Protein AF-D9SQ30-F1 (afdb_monomer)

Mean predicted aligned error: 4.07 Å

Solvent-accessible surface area (backbone atoms only — not comparable to full-atom values): 5712 Å² total; per-residue (Å²): 119,52,75,50,74,48,78,49,44,66,88,77,55,52,76,72,45,73,50,74,45,80,44,60,84,68,29,43,42,28,52,73,84,46,71,51,65,68,60,50,56,36,33,41,37,40,29,30,44,75,55,93,97,35,73,30,38,37,38,38,35,19,41,76,93,43,79,74,48,71,47,80,35,81,62,39,34,26,41,37,37,39,44,48,101,85,43,40,37,39,42,35,36,75,56,54,86,73,75,79,112

pLDDT: mean 90.77, std 6.97, range [65.69, 97.75]

Foldseek 3Di:
DDKDKDKAAQVPADAFDKDKDADDAQAWEEAANRTDPGPQWGMWIWGWHDDPNAIWIWIFTDRVPDGPDIDTGSAMKMWMWDDDPRYIYTYIYGDDPVNVD

Nearest PDB structures (foldseek):
  2ovi-assembly1_D  TM=7.680E-01  e=1.222E+00  Escherichia coli O157:H7
  2ph0-assembly1_A  TM=5.664E-01  e=2.771E+00  Pectobacterium carotovorum
  8v1q-assembly1_B  TM=4.598E-01  e=2.926E+00  Human alphaherpesvirus 1 strain KOS
  1dml-assembly4_G  TM=5.404E-01  e=5.051E+00  Human alphaherpesvirus 1

Radius of gyration: 13.47 Å; Cα contacts (8 Å, |Δi|>4): 222; chains: 1; bounding box: 33×21×43 Å

Secondary structure (DSSP, 8-state):
-EEEEEEE-TTTSPBT-EEEEE--TTEEEEETTEEEPTTT--EEEEEEEEETTEEEEEEEEEETTEEEEEEEESS-EEEEEEE-SS-EEEEEEE--GGGG-

Sequence (101 aa):
MECKSVLFKVVEMKVDEVHSFEIGQSVQVSVNGNRFSQKIVSRIEVVKREFDDKANIFIDIFMGNLNLCTVIAREDYILDIYEGSSYKDYVLRKAEDFDYN

Organism: Clostridium cellulovorans (strain ATCC 35296 / DSM 3052 / OCM 3 / 743B) (NCBI:txid573061)

Structure (mmCIF, N/CA/C/O backbone):
data_AF-D9SQ30-F1
#
_entry.id   AF-D9SQ30-F1
#
loop_
_atom_site.group_PDB
_atom_site.id
_atom_site.type_symbol
_atom_site.label_atom_id
_atom_site.label_alt_id
_atom_site.label_comp_id
_atom_site.label_asym_id
_atom_site.label_entity_id
_atom_site.label_seq_id
_atom_site.pdbx_PDB_ins_code
_atom_site.Cartn_x
_atom_site.Cartn_y
_atom_site.Cartn_z
_atom_site.occupancy
_atom_site.B_iso_or_equiv
_atom_site.auth_seq_id
_atom_site.auth_comp_id
_atom_site.auth_asym_id
_atom_site.auth_atom_id
_atom_site.pdbx_PDB_model_num
ATOM 1 N N . MET A 1 1 ? 1.661 -0.396 22.592 1.00 67.56 1 MET A N 1
ATOM 2 C CA . MET A 1 1 ? 1.211 -0.242 21.198 1.00 67.56 1 MET A CA 1
ATOM 3 C C . MET A 1 1 ? 2.336 -0.785 20.358 1.00 67.56 1 MET A C 1
ATOM 5 O O . MET A 1 1 ? 3.442 -0.275 20.480 1.00 67.56 1 MET A O 1
ATOM 9 N N . GLU A 1 2 ? 2.088 -1.871 19.642 1.00 83.62 2 GLU A N 1
ATOM 10 C CA . GLU A 1 2 ? 3.091 -2.452 18.752 1.00 83.62 2 GLU A CA 1
ATOM 11 C C . GLU A 1 2 ? 2.920 -1.830 17.366 1.00 83.62 2 GLU A C 1
ATOM 13 O O . GLU A 1 2 ? 1.793 -1.605 16.926 1.00 83.62 2 GLU A O 1
ATOM 18 N N . CYS A 1 3 ? 4.033 -1.514 16.706 1.00 89.44 3 CYS A N 1
ATOM 19 C CA . CYS A 1 3 ? 4.049 -1.071 15.317 1.00 89.44 3 CYS A CA 1
ATOM 20 C C . CYS A 1 3 ? 4.721 -2.159 14.490 1.00 89.44 3 CYS A C 1
ATOM 22 O O . CYS A 1 3 ? 5.832 -2.583 14.812 1.00 89.44 3 CYS A O 1
ATOM 24 N N . LYS A 1 4 ? 4.038 -2.618 13.445 1.00 92.81 4 LYS A N 1
ATOM 25 C CA . LYS A 1 4 ? 4.615 -3.481 12.416 1.00 92.81 4 LYS A CA 1
ATOM 26 C C . LYS A 1 4 ? 4.664 -2.688 11.128 1.00 92.81 4 LYS A C 1
ATOM 28 O O . LYS A 1 4 ? 3.636 -2.175 10.703 1.00 92.81 4 LYS A O 1
ATOM 33 N N . SER A 1 5 ? 5.829 -2.637 10.509 1.00 94.75 5 SER A N 1
ATOM 34 C CA . SER A 1 5 ? 6.044 -1.853 9.302 1.00 94.75 5 SER A CA 1
ATOM 35 C C . SER A 1 5 ? 6.411 -2.760 8.139 1.00 94.75 5 SER A C 1
ATOM 37 O O . SER A 1 5 ? 7.161 -3.724 8.307 1.00 94.75 5 SER A O 1
ATOM 39 N N . VAL A 1 6 ? 5.869 -2.463 6.962 1.00 96.06 6 VAL A N 1
ATOM 40 C CA . VAL A 1 6 ? 6.200 -3.153 5.712 1.00 96.06 6 VAL A CA 1
ATOM 41 C C . VAL A 1 6 ? 6.690 -2.124 4.707 1.00 96.06 6 VAL A C 1
ATOM 43 O O . VAL A 1 6 ? 5.940 -1.222 4.338 1.00 96.06 6 VAL A O 1
ATOM 46 N N . LEU A 1 7 ? 7.945 -2.263 4.282 1.00 97.06 7 LEU A N 1
ATOM 47 C CA . LEU A 1 7 ? 8.583 -1.385 3.307 1.00 97.06 7 LEU A CA 1
ATOM 48 C C . LEU A 1 7 ? 8.452 -1.974 1.896 1.00 97.06 7 LEU A C 1
ATOM 50 O O . LEU A 1 7 ? 8.875 -3.098 1.630 1.00 97.06 7 LEU A O 1
ATOM 54 N N . PHE A 1 8 ? 7.885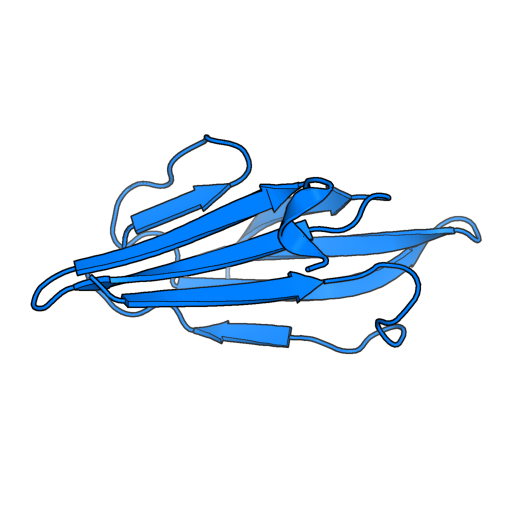 -1.190 0.988 1.00 96.56 8 PHE A N 1
ATOM 55 C CA . PHE A 1 8 ? 7.700 -1.502 -0.423 1.00 96.56 8 PHE A CA 1
ATOM 56 C C . PHE A 1 8 ? 8.714 -0.715 -1.241 1.00 96.56 8 PHE A C 1
ATOM 58 O O . PHE A 1 8 ? 8.509 0.464 -1.538 1.00 96.56 8 PHE A O 1
ATOM 65 N N . LYS A 1 9 ? 9.817 -1.375 -1.599 1.00 95.25 9 LYS A N 1
ATOM 66 C CA . LYS A 1 9 ? 10.866 -0.762 -2.411 1.00 95.25 9 LYS A CA 1
ATOM 67 C C . LYS A 1 9 ? 10.638 -1.023 -3.889 1.00 95.25 9 LYS A C 1
ATOM 69 O O . LYS A 1 9 ? 10.578 -2.178 -4.316 1.00 95.25 9 LYS A O 1
ATOM 74 N N . VAL A 1 10 ? 10.604 0.037 -4.691 1.00 92.25 10 VAL A N 1
ATOM 75 C CA . VAL A 1 10 ? 10.370 -0.024 -6.142 1.00 92.25 10 VAL A CA 1
ATOM 76 C C . VAL A 1 10 ? 11.380 -0.951 -6.818 1.00 92.25 10 VAL A C 1
ATOM 78 O O . VAL A 1 10 ? 11.030 -1.716 -7.721 1.00 92.25 10 VAL A O 1
ATOM 81 N N . VAL A 1 11 ? 12.638 -0.907 -6.375 1.00 91.88 11 VAL A N 1
ATOM 82 C CA . VAL A 1 11 ? 13.733 -1.693 -6.960 1.00 91.88 11 VAL A CA 1
ATOM 83 C C . VAL A 1 11 ? 13.709 -3.170 -6.556 1.00 91.88 11 VAL A C 1
ATOM 85 O O . VAL A 1 11 ? 14.153 -4.001 -7.342 1.00 91.88 11 VAL A O 1
ATOM 88 N N . GLU A 1 12 ? 13.166 -3.512 -5.383 1.00 93.50 12 GLU A N 1
ATOM 89 C CA . GLU A 1 12 ? 13.181 -4.888 -4.853 1.00 93.50 12 GLU A CA 1
ATOM 90 C C . GLU A 1 12 ? 11.901 -5.668 -5.171 1.00 93.50 12 GLU A C 1
ATOM 92 O O . GLU A 1 12 ? 11.955 -6.883 -5.363 1.00 93.50 12 GLU A O 1
ATOM 97 N N . MET A 1 13 ? 10.753 -4.990 -5.263 1.00 94.94 13 MET A N 1
ATOM 98 C CA . MET A 1 13 ? 9.488 -5.637 -5.610 1.00 94.94 13 MET A CA 1
ATOM 99 C C . MET A 1 13 ? 9.548 -6.273 -7.003 1.00 94.94 13 MET A C 1
ATOM 101 O O . MET A 1 13 ? 10.072 -5.681 -7.960 1.00 94.94 13 MET A O 1
ATOM 105 N N . LYS A 1 14 ? 8.950 -7.460 -7.149 1.00 94.06 14 LYS A N 1
ATOM 106 C CA . LYS A 1 14 ? 8.750 -8.085 -8.460 1.00 94.06 14 LYS A CA 1
ATOM 107 C C . LYS A 1 14 ? 7.558 -7.449 -9.166 1.00 94.06 14 LYS A C 1
ATOM 109 O O . LYS A 1 14 ? 6.580 -7.060 -8.534 1.00 94.06 14 LYS A O 1
ATOM 114 N N . VAL A 1 15 ? 7.660 -7.324 -10.487 1.00 93.12 15 VAL A N 1
ATOM 115 C CA . VAL A 1 15 ? 6.553 -6.833 -11.317 1.00 93.12 15 VAL A CA 1
ATOM 116 C C . VAL A 1 15 ? 5.365 -7.788 -11.175 1.00 93.12 15 VAL A C 1
ATOM 118 O O . VAL A 1 15 ? 5.552 -9.004 -11.141 1.00 93.12 15 VAL A O 1
ATOM 121 N N . ASP A 1 16 ? 4.172 -7.215 -11.037 1.00 91.69 16 ASP A N 1
ATOM 122 C CA . ASP A 1 16 ? 2.883 -7.886 -10.849 1.00 91.69 16 ASP A CA 1
ATOM 123 C C . ASP A 1 16 ? 2.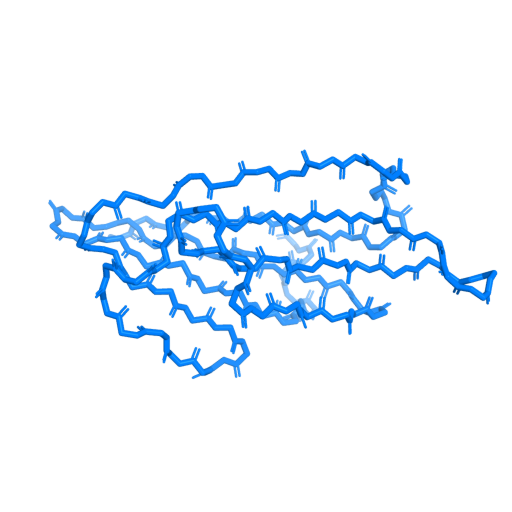748 -8.739 -9.571 1.00 91.69 16 ASP A C 1
ATOM 125 O O . ASP A 1 16 ? 1.741 -9.425 -9.383 1.00 91.69 16 ASP A O 1
ATOM 129 N N . GLU A 1 17 ? 3.707 -8.664 -8.641 1.00 92.06 17 GLU A N 1
ATOM 130 C CA . GLU A 1 17 ? 3.545 -9.225 -7.298 1.00 92.06 17 GLU A CA 1
ATOM 131 C C . GLU A 1 17 ? 2.564 -8.366 -6.490 1.00 92.06 17 GLU A C 1
ATOM 133 O O . GLU A 1 17 ? 2.788 -7.172 -6.276 1.00 92.06 17 GLU A O 1
ATOM 138 N N . VAL A 1 18 ? 1.460 -8.980 -6.057 1.00 95.19 18 VAL A N 1
ATOM 139 C CA . VAL A 1 18 ? 0.404 -8.314 -5.287 1.00 95.19 18 VAL A CA 1
ATOM 140 C C . VAL A 1 18 ? 0.583 -8.615 -3.803 1.00 95.19 18 VAL A C 1
ATOM 142 O O . VAL A 1 18 ? 0.414 -9.753 -3.362 1.00 95.19 18 VAL A O 1
ATOM 145 N N . HIS A 1 19 ? 0.845 -7.577 -3.013 1.00 96.62 19 HIS A N 1
ATOM 146 C CA . HIS A 1 19 ? 0.779 -7.635 -1.557 1.00 96.62 19 HIS A CA 1
ATOM 147 C C . HIS A 1 19 ? -0.599 -7.148 -1.108 1.00 96.62 19 HIS A C 1
ATOM 149 O O . HIS A 1 19 ? -0.905 -5.961 -1.210 1.00 96.62 19 HIS A O 1
ATOM 155 N N . SER A 1 20 ? -1.435 -8.068 -0.626 1.00 96.50 20 SER A N 1
ATOM 156 C CA . SER A 1 20 ? -2.792 -7.761 -0.168 1.00 96.50 20 SER A CA 1
ATOM 157 C C . SER A 1 20 ? -2.878 -7.728 1.356 1.00 96.50 20 SER A C 1
ATOM 159 O O . SER A 1 20 ? -2.418 -8.644 2.042 1.00 96.50 20 SER A O 1
ATOM 161 N N . PHE A 1 21 ? -3.507 -6.678 1.877 1.00 94.75 21 PHE A N 1
ATOM 162 C CA . PHE A 1 21 ? -3.772 -6.470 3.293 1.00 94.75 21 PHE A CA 1
ATOM 163 C C . PHE A 1 21 ? -5.276 -6.335 3.503 1.00 94.75 21 PHE A C 1
ATOM 165 O O . PHE A 1 21 ? -5.869 -5.296 3.208 1.00 94.75 21 PHE A O 1
ATOM 172 N N . GLU A 1 22 ? -5.889 -7.384 4.046 1.00 93.62 22 GLU A N 1
ATOM 173 C CA . GLU A 1 22 ? -7.289 -7.350 4.463 1.00 93.62 22 GLU A CA 1
ATOM 174 C C . GLU A 1 22 ? -7.439 -6.477 5.716 1.00 93.62 22 GLU A C 1
ATOM 176 O O . GLU A 1 22 ? -6.718 -6.631 6.712 1.00 93.62 22 GLU A O 1
ATOM 181 N N . ILE A 1 23 ? -8.381 -5.539 5.659 1.00 90.25 23 ILE A N 1
ATOM 182 C CA . ILE A 1 23 ? -8.632 -4.551 6.703 1.00 90.25 2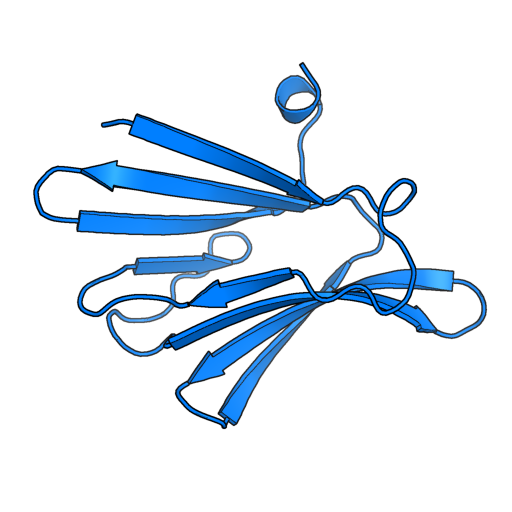3 ILE A CA 1
ATOM 183 C C . ILE A 1 23 ? -9.861 -4.984 7.499 1.00 90.25 23 ILE A C 1
ATOM 185 O O . ILE A 1 23 ? -10.978 -5.069 6.989 1.00 90.25 23 ILE A O 1
ATOM 189 N N . GLY A 1 24 ? -9.638 -5.281 8.780 1.00 81.94 24 GLY A N 1
ATOM 190 C CA . GLY A 1 24 ? -10.693 -5.686 9.705 1.00 81.94 24 GLY A CA 1
ATOM 191 C C . GLY A 1 24 ? -11.707 -4.574 9.996 1.00 81.94 24 GLY A C 1
ATOM 192 O O . GLY A 1 24 ? -11.514 -3.400 9.677 1.00 81.94 24 GLY A O 1
ATOM 193 N N . GLN A 1 25 ? -12.803 -4.933 10.663 1.00 70.12 25 GLN A N 1
ATOM 194 C CA . GLN A 1 25 ? -13.786 -3.948 11.116 1.00 70.12 25 GLN A CA 1
ATOM 195 C C . GLN A 1 25 ? -13.219 -3.061 12.240 1.00 70.12 25 GLN A C 1
ATOM 197 O O . GLN A 1 25 ? -12.452 -3.525 13.077 1.00 70.12 25 GLN A O 1
ATOM 202 N N . SER A 1 26 ? -13.651 -1.794 12.289 1.00 65.69 26 SER A N 1
ATOM 203 C CA . SER A 1 26 ? -13.247 -0.792 13.302 1.00 65.69 26 SER A CA 1
ATOM 204 C C . SER A 1 26 ? -11.773 -0.378 13.242 1.00 65.69 26 SER A C 1
ATOM 206 O O . SER A 1 26 ? -11.136 -0.115 14.259 1.00 65.69 26 SER A O 1
ATOM 208 N N . VAL A 1 27 ? -11.253 -0.292 12.024 1.00 79.25 27 VAL A N 1
ATOM 209 C CA . VAL A 1 27 ? -9.881 0.104 11.724 1.00 79.25 27 VAL A CA 1
ATOM 210 C C . VAL A 1 27 ? -9.880 1.480 11.062 1.00 79.25 27 VAL A C 1
ATOM 212 O O . VAL A 1 27 ? -10.811 1.827 10.322 1.00 79.25 27 VAL A O 1
ATOM 215 N N . GLN A 1 28 ? -8.858 2.278 11.359 1.00 89.31 28 GLN A N 1
ATOM 216 C CA . GLN A 1 28 ? -8.585 3.523 10.649 1.00 89.31 28 GLN A CA 1
ATOM 217 C C . GLN A 1 28 ? -7.546 3.260 9.553 1.00 89.31 28 GLN A C 1
ATOM 219 O O . GLN A 1 28 ? -6.635 2.454 9.723 1.00 89.31 28 GLN A O 1
ATOM 224 N N . VAL A 1 29 ? -7.730 3.907 8.403 1.00 92.81 29 VAL A N 1
ATOM 225 C CA . VAL A 1 29 ? -6.764 3.878 7.303 1.00 92.81 29 VAL A CA 1
ATOM 226 C C . VAL A 1 29 ? -6.430 5.311 6.935 1.00 92.81 29 VAL A C 1
ATOM 228 O O . VAL A 1 29 ? -7.325 6.149 6.773 1.00 92.81 29 VAL A O 1
ATOM 231 N N . SER A 1 30 ? -5.142 5.597 6.792 1.00 94.44 30 SER A N 1
ATOM 232 C CA . SER A 1 30 ? -4.660 6.867 6.275 1.00 94.44 30 SER A CA 1
ATOM 233 C C . SER A 1 30 ? -3.656 6.660 5.154 1.00 94.44 30 SER A C 1
ATOM 235 O O . SER A 1 30 ? -2.832 5.752 5.196 1.00 94.44 30 SER A O 1
ATOM 237 N N . VAL A 1 31 ? -3.750 7.511 4.139 1.00 94.00 31 VAL A N 1
ATOM 238 C CA . VAL A 1 31 ? -2.887 7.488 2.961 1.00 94.00 31 VAL A CA 1
ATOM 239 C C . VAL A 1 31 ? -2.348 8.893 2.751 1.00 94.00 31 VAL A C 1
ATOM 241 O O . VAL A 1 31 ? -3.116 9.831 2.519 1.00 94.00 31 VAL A O 1
ATOM 244 N N . ASN A 1 32 ? -1.031 9.061 2.868 1.00 93.81 32 ASN A N 1
ATOM 245 C CA . ASN A 1 32 ? -0.351 10.357 2.780 1.00 93.81 32 ASN A CA 1
ATOM 246 C C . ASN A 1 32 ? -0.997 11.429 3.676 1.00 93.81 32 ASN A C 1
ATOM 248 O O . ASN A 1 32 ? -1.256 12.550 3.243 1.00 93.81 32 ASN A O 1
ATOM 252 N N . GLY A 1 33 ? -1.343 11.054 4.911 1.00 91.50 33 GLY A N 1
ATOM 253 C CA . GLY A 1 33 ? -1.997 11.935 5.885 1.00 91.50 33 GLY A CA 1
ATOM 254 C C . GLY A 1 33 ? -3.506 12.137 5.686 1.00 91.50 33 GLY A C 1
ATOM 255 O O . GLY A 1 33 ? -4.169 12.629 6.599 1.00 91.50 33 GLY A O 1
ATOM 256 N N . ASN A 1 34 ? -4.085 11.712 4.558 1.00 90.69 34 ASN A N 1
ATOM 257 C CA . ASN A 1 34 ? -5.531 11.762 4.334 1.00 90.69 34 ASN A CA 1
ATOM 258 C C . ASN A 1 34 ? -6.200 10.555 4.983 1.00 90.69 34 ASN A C 1
ATOM 260 O O . ASN A 1 34 ? -5.815 9.415 4.728 1.00 90.69 34 ASN A O 1
ATOM 264 N N . ARG A 1 35 ? -7.206 10.798 5.823 1.00 92.06 35 ARG A N 1
ATOM 265 C CA . ARG A 1 35 ? -7.901 9.743 6.568 1.00 92.06 35 ARG A CA 1
ATOM 266 C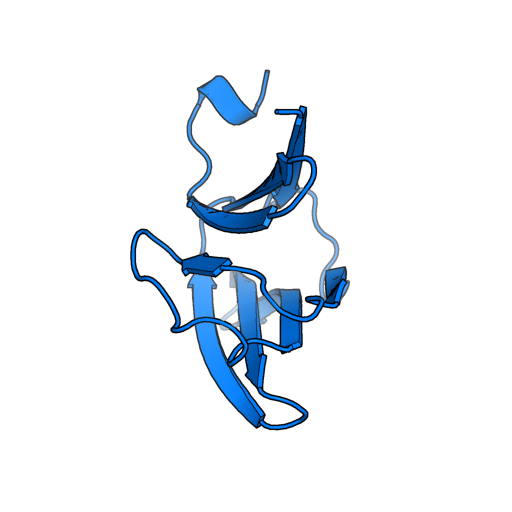 C . ARG A 1 35 ? -9.170 9.311 5.854 1.00 92.06 35 ARG A C 1
ATOM 268 O O . ARG A 1 35 ? -10.011 10.143 5.520 1.00 92.06 35 ARG A O 1
ATOM 275 N N . PHE A 1 36 ? -9.336 8.004 5.715 1.00 89.38 36 PHE A N 1
ATOM 276 C CA . PHE A 1 36 ? -10.608 7.404 5.338 1.00 89.38 36 PHE A CA 1
ATOM 277 C C . PHE A 1 36 ? -11.476 7.260 6.585 1.00 89.38 36 PHE A C 1
ATOM 279 O O . PHE A 1 36 ? -10.973 6.961 7.673 1.00 89.38 36 PHE A O 1
ATOM 286 N N . SER A 1 37 ? -12.788 7.478 6.455 1.00 83.12 37 SER A N 1
ATOM 287 C CA . SER A 1 37 ? -13.689 7.230 7.581 1.00 83.12 37 SER A CA 1
ATOM 288 C C . SER A 1 37 ? -13.639 5.754 7.976 1.00 83.12 37 SER A C 1
ATOM 290 O O . SER A 1 37 ? -13.443 4.868 7.140 1.00 83.12 37 SER A O 1
ATO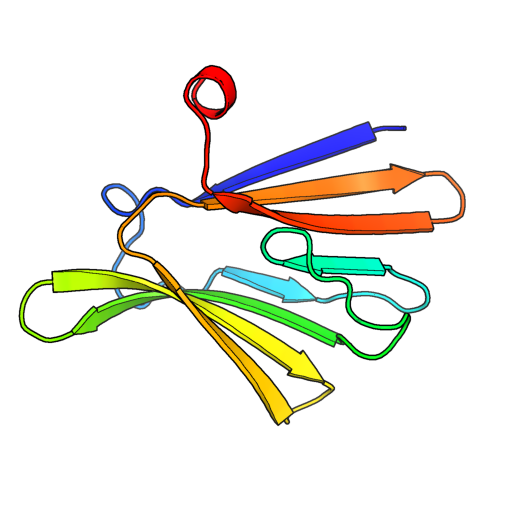M 292 N N . GLN A 1 38 ? -13.807 5.491 9.270 1.00 79.12 38 GLN A N 1
ATOM 293 C CA . GLN A 1 38 ? -13.729 4.137 9.809 1.00 79.12 38 GLN A CA 1
ATOM 294 C C . GLN A 1 38 ? -14.700 3.198 9.089 1.00 79.12 38 GLN A C 1
ATOM 296 O O . GLN A 1 38 ? -15.827 3.582 8.776 1.00 79.12 38 GLN A O 1
ATOM 301 N N . LYS A 1 39 ? -14.272 1.944 8.898 1.00 82.94 39 LYS A N 1
ATOM 302 C CA . LYS A 1 39 ? -15.068 0.858 8.291 1.00 82.94 39 LYS A CA 1
ATOM 303 C C . LYS A 1 39 ? -15.391 1.025 6.798 1.00 82.94 39 LYS A C 1
ATOM 305 O O . LYS A 1 39 ? -16.153 0.221 6.273 1.00 82.94 39 LYS A O 1
ATOM 310 N N . ILE A 1 40 ? -14.829 2.029 6.121 1.00 88.44 40 ILE A N 1
ATOM 311 C CA . ILE A 1 40 ? -14.968 2.179 4.664 1.00 88.44 40 ILE A CA 1
ATOM 312 C C . ILE A 1 40 ? -13.998 1.254 3.927 1.00 88.44 40 ILE A C 1
ATOM 314 O O . ILE A 1 40 ? -14.388 0.561 2.992 1.00 88.44 40 ILE A O 1
ATOM 318 N N . VAL A 1 41 ? -12.732 1.251 4.341 1.00 93.12 41 VAL A N 1
ATOM 319 C CA . VAL A 1 41 ? -11.691 0.483 3.657 1.00 93.12 41 VAL A CA 1
ATOM 320 C C . VAL A 1 41 ? -11.759 -0.972 4.101 1.00 93.12 41 VAL A C 1
ATOM 322 O O . VAL A 1 41 ? -11.700 -1.257 5.295 1.00 93.12 41 VAL A O 1
ATOM 325 N N . SER A 1 42 ? -11.869 -1.882 3.139 1.00 94.12 42 SER A N 1
ATOM 326 C CA . SER A 1 42 ? -11.851 -3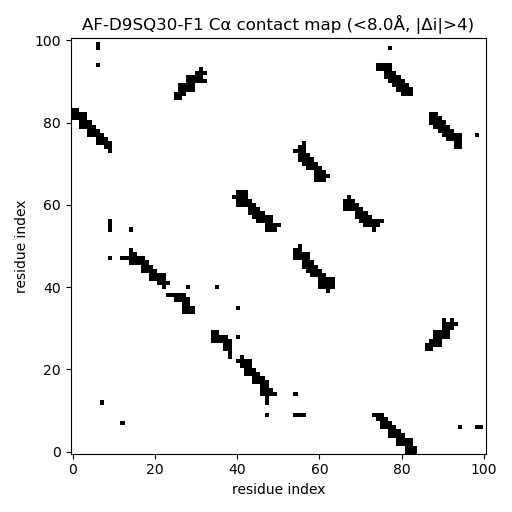.328 3.365 1.00 94.12 42 SER A CA 1
ATOM 327 C C . SER A 1 42 ? -10.514 -3.965 3.013 1.00 94.12 42 SER A C 1
ATOM 329 O O . SER A 1 42 ? -10.184 -5.002 3.572 1.00 94.12 42 SER A O 1
ATOM 331 N N . ARG A 1 43 ? -9.748 -3.375 2.088 1.00 95.56 43 ARG A N 1
ATOM 332 C CA . ARG A 1 43 ? -8.495 -3.956 1.599 1.00 95.56 43 ARG A CA 1
ATOM 333 C C . ARG A 1 43 ? -7.555 -2.892 1.049 1.00 95.56 43 ARG A C 1
ATOM 335 O O . ARG A 1 43 ? -8.011 -1.914 0.456 1.00 95.56 43 ARG A O 1
ATOM 342 N N . ILE A 1 44 ? -6.259 -3.116 1.229 1.00 96.50 44 ILE A N 1
ATOM 343 C CA . ILE A 1 44 ? -5.178 -2.383 0.566 1.00 96.50 44 ILE A CA 1
ATOM 344 C C . ILE A 1 44 ? -4.401 -3.393 -0.273 1.00 96.50 44 ILE A C 1
ATOM 346 O O . ILE A 1 44 ? -3.960 -4.409 0.259 1.00 96.50 44 ILE A O 1
ATOM 350 N N . GLU A 1 45 ? -4.225 -3.125 -1.562 1.00 97.75 45 GLU A N 1
ATOM 351 C CA . GLU A 1 45 ? -3.345 -3.914 -2.427 1.00 97.75 45 GLU A CA 1
ATOM 352 C C . GLU A 1 45 ? -2.186 -3.043 -2.897 1.00 97.75 45 GLU A C 1
ATOM 354 O O . GLU A 1 45 ? -2.390 -1.929 -3.372 1.00 97.75 45 GLU A O 1
ATOM 359 N N . VAL A 1 46 ? -0.967 -3.554 -2.760 1.00 97.50 46 VAL A N 1
ATOM 360 C CA . VAL A 1 46 ? 0.255 -2.904 -3.234 1.00 97.50 46 VAL A CA 1
ATOM 361 C C . VAL A 1 46 ? 0.858 -3.776 -4.323 1.00 97.50 46 VAL A C 1
ATOM 363 O O . VAL A 1 46 ? 1.147 -4.948 -4.087 1.00 97.50 46 VAL A O 1
ATOM 366 N N . VAL A 1 47 ? 1.039 -3.218 -5.517 1.00 96.75 47 VAL A N 1
ATOM 367 C CA . VAL A 1 47 ? 1.554 -3.942 -6.683 1.00 96.75 47 VAL A CA 1
ATOM 368 C C . VAL A 1 47 ? 2.519 -3.076 -7.474 1.00 96.75 47 VAL A C 1
ATOM 370 O O . VAL A 1 47 ? 2.256 -1.904 -7.733 1.00 96.75 47 VAL A O 1
ATOM 373 N N . LYS A 1 48 ? 3.643 -3.651 -7.896 1.00 95.50 48 LYS A N 1
ATOM 374 C CA . LYS A 1 48 ? 4.537 -2.994 -8.852 1.00 95.50 48 LYS A CA 1
ATOM 375 C C . LYS A 1 48 ? 4.042 -3.268 -10.265 1.00 95.50 48 LYS A C 1
ATOM 377 O O . LYS A 1 48 ? 3.909 -4.426 -10.644 1.00 95.50 48 LYS A O 1
ATOM 382 N N . ARG A 1 49 ? 3.826 -2.221 -11.058 1.00 94.00 49 ARG A N 1
ATOM 383 C CA . ARG A 1 49 ? 3.510 -2.344 -12.490 1.00 94.00 49 ARG A CA 1
ATOM 384 C C . ARG A 1 49 ? 4.449 -1.484 -13.317 1.00 94.00 49 ARG A C 1
ATOM 386 O O . ARG A 1 49 ? 4.891 -0.421 -12.874 1.00 94.00 49 ARG A O 1
ATOM 393 N N . GLU A 1 50 ? 4.726 -1.935 -14.531 1.00 90.38 50 GLU A N 1
ATOM 394 C CA . GLU A 1 50 ? 5.449 -1.147 -15.524 1.00 90.38 50 GLU A CA 1
ATOM 395 C C . GLU A 1 50 ? 4.453 -0.356 -16.376 1.00 90.38 50 GLU A C 1
ATOM 397 O O . GLU A 1 50 ? 3.481 -0.898 -16.898 1.00 90.38 50 GLU A O 1
ATOM 402 N N . PHE A 1 51 ? 4.675 0.951 -16.477 1.00 81.00 51 PHE A N 1
ATOM 403 C CA . PHE A 1 51 ? 3.887 1.860 -17.302 1.00 81.00 51 PHE A CA 1
ATOM 404 C C . PHE A 1 51 ? 4.844 2.852 -17.964 1.00 81.00 51 PHE A C 1
ATOM 406 O O . PHE A 1 51 ? 5.637 3.487 -17.266 1.00 81.00 51 PHE A O 1
ATOM 413 N N . ASP A 1 52 ? 4.791 2.969 -19.293 1.00 82.56 52 ASP A N 1
ATOM 414 C CA . ASP A 1 52 ? 5.711 3.785 -20.104 1.00 82.56 52 ASP A CA 1
ATOM 415 C C . ASP A 1 52 ? 7.202 3.512 -19.807 1.00 82.56 52 ASP A C 1
ATOM 417 O O . ASP A 1 52 ? 7.963 4.432 -19.490 1.00 82.56 52 ASP A O 1
ATOM 421 N N . ASP A 1 53 ? 7.608 2.236 -19.840 1.00 80.19 53 ASP A N 1
ATOM 422 C CA . ASP A 1 53 ? 8.975 1.761 -19.545 1.00 80.19 53 ASP A CA 1
ATOM 423 C C . ASP A 1 53 ? 9.505 2.169 -18.155 1.00 80.19 53 ASP A C 1
ATOM 425 O O . ASP A 1 53 ? 10.712 2.194 -17.898 1.00 80.19 53 ASP A O 1
ATOM 429 N N . LYS A 1 54 ? 8.600 2.510 -17.229 1.00 84.88 54 LYS A N 1
ATOM 430 C CA . LYS A 1 54 ? 8.923 2.882 -15.849 1.00 84.88 54 LYS A CA 1
ATOM 431 C C . LYS A 1 54 ? 8.175 1.990 -14.875 1.00 84.88 54 LYS A C 1
ATOM 433 O O . LYS A 1 54 ? 6.953 1.865 -14.938 1.00 84.88 54 LYS A O 1
ATOM 438 N N . ALA A 1 55 ? 8.905 1.425 -13.922 1.00 88.38 55 ALA A N 1
ATOM 439 C CA . ALA A 1 55 ? 8.309 0.747 -12.784 1.00 88.38 55 ALA A CA 1
ATOM 440 C C . ALA A 1 55 ? 7.689 1.763 -11.815 1.00 88.38 55 ALA A C 1
ATOM 442 O O . ALA A 1 55 ? 8.342 2.729 -11.421 1.00 88.38 55 ALA A O 1
ATOM 443 N N . ASN A 1 56 ? 6.442 1.526 -11.413 1.00 93.75 56 ASN A N 1
ATOM 444 C CA . ASN A 1 56 ? 5.746 2.306 -10.394 1.00 93.75 56 ASN A CA 1
ATOM 445 C C . ASN A 1 56 ? 5.090 1.350 -9.389 1.00 93.75 56 ASN A C 1
ATOM 447 O O . ASN A 1 56 ? 4.673 0.247 -9.752 1.00 93.75 56 ASN A O 1
ATOM 451 N N . ILE A 1 57 ? 4.962 1.789 -8.141 1.00 95.25 57 ILE A N 1
ATOM 452 C CA . ILE A 1 57 ? 4.122 1.133 -7.140 1.00 95.25 57 ILE A CA 1
ATOM 453 C C . ILE A 1 57 ? 2.707 1.697 -7.277 1.00 95.25 57 ILE A C 1
ATOM 455 O O . ILE A 1 57 ? 2.496 2.909 -7.237 1.00 95.25 57 ILE A O 1
ATOM 459 N N . PHE A 1 58 ? 1.743 0.802 -7.443 1.00 96.62 58 PHE A N 1
ATOM 460 C CA . PHE A 1 58 ? 0.317 1.078 -7.419 1.00 96.62 58 PHE A CA 1
ATOM 461 C C . PHE A 1 58 ? -0.224 0.607 -6.078 1.00 96.62 58 PHE A C 1
ATOM 463 O O . PHE A 1 58 ? -0.012 -0.543 -5.693 1.00 96.62 58 PHE A O 1
ATOM 470 N N . ILE A 1 59 ? -0.906 1.502 -5.373 1.00 97.19 59 ILE A N 1
ATOM 471 C CA . ILE A 1 59 ? -1.508 1.208 -4.079 1.00 97.19 59 ILE A CA 1
ATOM 472 C C . ILE A 1 59 ? -3.001 1.446 -4.194 1.00 97.19 59 ILE A C 1
ATOM 474 O O . ILE A 1 59 ? -3.458 2.590 -4.208 1.00 97.19 59 ILE A O 1
ATOM 478 N N . ASP A 1 60 ? -3.735 0.353 -4.330 1.00 96.94 60 ASP A N 1
ATOM 479 C CA . ASP A 1 60 ? -5.172 0.330 -4.539 1.00 96.94 60 ASP A CA 1
ATOM 480 C C . ASP A 1 60 ? -5.890 0.174 -3.191 1.00 96.94 60 ASP A C 1
ATOM 482 O O . ASP A 1 60 ? -5.634 -0.757 -2.424 1.00 96.94 60 ASP A O 1
ATOM 486 N N . ILE A 1 61 ? -6.804 1.098 -2.894 1.00 95.88 61 ILE A N 1
ATOM 487 C CA . ILE A 1 61 ? -7.613 1.113 -1.671 1.00 95.88 61 ILE A CA 1
ATOM 488 C C . ILE A 1 61 ? -9.040 0.715 -2.030 1.00 95.88 61 ILE A C 1
ATOM 490 O O . ILE A 1 61 ? -9.674 1.358 -2.866 1.00 95.88 61 ILE A O 1
ATOM 494 N N . PHE A 1 62 ? -9.574 -0.317 -1.380 1.00 95.75 62 PHE A N 1
ATOM 495 C CA . PHE A 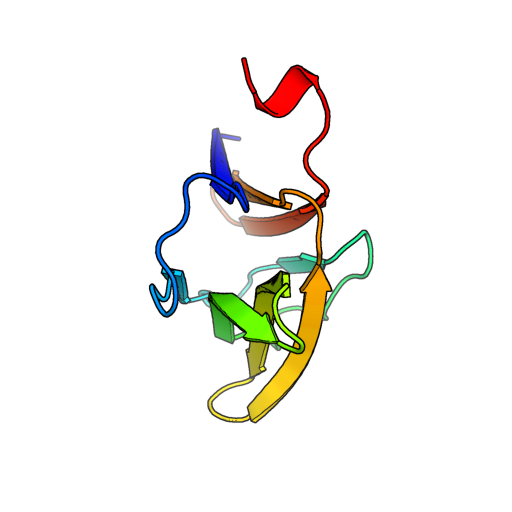1 62 ? -10.877 -0.887 -1.724 1.00 95.75 62 PHE A CA 1
ATOM 496 C C . PHE A 1 62 ? -11.932 -0.708 -0.632 1.00 95.75 62 PHE A C 1
ATOM 498 O O . PHE A 1 62 ? -11.627 -0.760 0.559 1.00 95.75 62 PHE A O 1
ATOM 505 N N . MET A 1 63 ? -13.191 -0.589 -1.061 1.00 93.94 63 MET A N 1
ATOM 506 C CA . MET A 1 63 ? -14.402 -0.788 -0.258 1.00 93.94 63 MET A CA 1
ATOM 507 C C . MET A 1 63 ? -15.210 -1.939 -0.862 1.00 93.94 63 MET A C 1
ATOM 509 O O . MET A 1 63 ? -15.883 -1.790 -1.885 1.00 93.94 63 MET A O 1
ATOM 513 N N . GL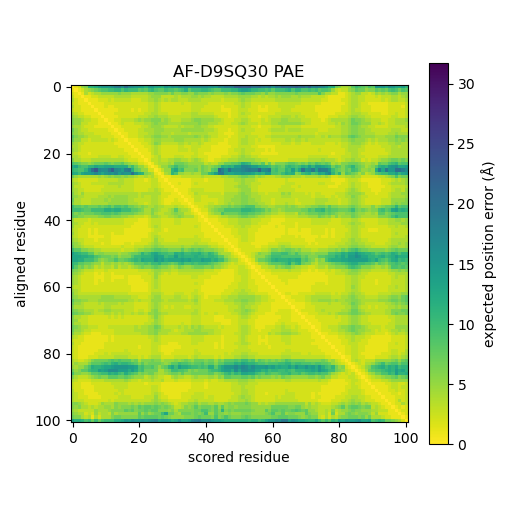Y A 1 64 ? -15.120 -3.115 -0.246 1.00 91.25 64 GLY A N 1
ATOM 514 C CA . GLY A 1 64 ? -15.574 -4.360 -0.857 1.00 91.25 64 GLY A CA 1
ATOM 515 C C . GLY A 1 64 ? -14.814 -4.617 -2.160 1.00 91.25 64 GLY A C 1
ATOM 516 O O . GLY A 1 64 ? -13.589 -4.646 -2.171 1.00 91.25 64 GLY A O 1
ATOM 517 N N . ASN A 1 65 ? -15.548 -4.752 -3.266 1.00 92.75 65 ASN A N 1
ATOM 518 C CA . ASN A 1 65 ? -14.973 -4.943 -4.604 1.00 92.75 65 ASN A CA 1
ATOM 519 C C . ASN A 1 65 ? -14.759 -3.625 -5.373 1.00 92.75 65 ASN A C 1
ATOM 521 O O . ASN A 1 65 ? -14.343 -3.655 -6.530 1.00 92.75 65 ASN A O 1
ATOM 525 N N . LEU A 1 66 ? -15.085 -2.474 -4.777 1.00 94.38 66 LEU A N 1
ATOM 526 C CA . LEU A 1 66 ? -14.931 -1.171 -5.417 1.00 94.38 66 LEU A CA 1
ATOM 527 C C . LEU A 1 66 ? -13.553 -0.592 -5.090 1.00 94.38 66 LEU A C 1
ATOM 529 O O . LEU A 1 66 ? -13.244 -0.391 -3.917 1.00 94.38 66 LEU A O 1
ATOM 533 N N . ASN A 1 67 ? -12.752 -0.279 -6.111 1.00 95.06 67 ASN A N 1
ATOM 534 C CA . ASN A 1 67 ? -11.550 0.537 -5.938 1.00 95.06 67 ASN A CA 1
ATOM 535 C C . ASN A 1 67 ? -11.981 1.988 -5.659 1.00 95.06 67 ASN A C 1
ATOM 537 O O . ASN A 1 67 ? -12.656 2.608 -6.481 1.00 95.06 67 ASN A O 1
ATOM 541 N N . LEU A 1 68 ? -11.646 2.492 -4.472 1.00 92.25 68 LEU A N 1
ATOM 542 C CA . LEU A 1 68 ? -11.937 3.859 -4.043 1.00 92.25 68 LEU A CA 1
ATOM 543 C C . LEU A 1 68 ? -10.893 4.846 -4.547 1.00 92.25 68 LEU A C 1
ATOM 545 O O . LEU A 1 68 ? -11.236 5.962 -4.940 1.00 92.25 68 LEU A O 1
ATOM 549 N N . CYS A 1 69 ? -9.622 4.461 -4.471 1.00 92.38 69 CYS A N 1
ATOM 550 C CA . CYS A 1 69 ? -8.524 5.248 -4.993 1.00 92.38 69 CYS A CA 1
ATOM 551 C C . CYS A 1 69 ? -7.293 4.387 -5.271 1.00 92.38 69 CYS A C 1
ATOM 553 O O . CYS A 1 69 ? -7.059 3.362 -4.629 1.00 92.38 69 CYS A O 1
ATOM 555 N N . THR A 1 70 ? -6.471 4.895 -6.183 1.00 95.31 70 THR A N 1
ATOM 556 C CA . THR A 1 70 ? -5.151 4.360 -6.496 1.00 95.31 70 THR A CA 1
ATOM 557 C C . THR A 1 70 ? -4.116 5.448 -6.260 1.00 95.31 70 THR A C 1
ATOM 559 O O . THR A 1 70 ? -4.216 6.540 -6.824 1.00 95.31 70 THR A O 1
ATOM 562 N N . VAL A 1 71 ? -3.097 5.150 -5.460 1.00 95.31 71 VAL A N 1
ATOM 563 C CA . VAL A 1 71 ? -1.866 5.946 -5.413 1.00 95.31 71 VAL A CA 1
ATOM 564 C C . VAL A 1 71 ? -0.875 5.348 -6.398 1.00 95.31 71 VAL A C 1
ATOM 566 O O . VAL A 1 71 ? -0.613 4.151 -6.353 1.00 95.31 71 VAL A O 1
ATOM 569 N N . ILE A 1 72 ? -0.317 6.182 -7.274 1.00 94.69 72 ILE A N 1
ATOM 570 C CA . ILE A 1 72 ? 0.750 5.794 -8.200 1.00 94.69 72 ILE A CA 1
ATOM 571 C C . ILE A 1 72 ? 2.022 6.502 -7.746 1.00 94.69 72 ILE A C 1
ATOM 573 O O . ILE A 1 72 ? 2.084 7.733 -7.763 1.00 94.69 72 ILE A O 1
ATOM 577 N N . ALA A 1 73 ? 3.015 5.729 -7.321 1.00 92.56 73 ALA A N 1
ATOM 578 C CA . ALA A 1 73 ? 4.261 6.225 -6.753 1.00 92.56 73 ALA A CA 1
ATOM 579 C C . ALA A 1 73 ? 5.475 5.716 -7.535 1.00 92.56 73 ALA A C 1
ATOM 581 O O . ALA A 1 73 ? 5.508 4.574 -7.995 1.00 92.56 73 ALA A O 1
ATOM 582 N N . ARG A 1 74 ? 6.485 6.579 -7.672 1.00 92.31 74 ARG A N 1
ATOM 583 C CA . ARG A 1 74 ? 7.813 6.224 -8.213 1.00 92.31 74 ARG A CA 1
ATOM 584 C C . ARG A 1 74 ? 8.856 6.050 -7.119 1.00 92.31 74 ARG A C 1
ATOM 586 O O . ARG A 1 74 ? 9.964 5.601 -7.387 1.00 92.31 74 ARG A O 1
ATOM 593 N N . GLU A 1 75 ? 8.501 6.476 -5.926 1.00 94.06 75 GLU A N 1
ATOM 594 C CA . GLU A 1 75 ? 9.243 6.364 -4.693 1.00 94.06 75 GLU A CA 1
ATOM 595 C C . GLU A 1 75 ? 8.768 5.163 -3.873 1.00 94.06 75 GLU A C 1
ATOM 597 O O . GLU A 1 75 ? 7.649 4.667 -4.043 1.00 94.06 75 GLU A O 1
ATOM 602 N N . ASP A 1 76 ? 9.628 4.735 -2.958 1.00 96.19 76 ASP A N 1
ATOM 603 C CA . ASP A 1 76 ? 9.337 3.668 -2.014 1.00 96.19 76 ASP A CA 1
ATOM 604 C C . ASP A 1 76 ? 8.254 4.111 -1.020 1.00 96.19 76 ASP A C 1
ATOM 606 O O . ASP A 1 76 ? 8.132 5.287 -0.653 1.00 96.19 76 ASP A O 1
ATOM 610 N N . TYR A 1 77 ? 7.450 3.150 -0.580 1.00 96.88 77 TYR A N 1
ATOM 611 C CA . TYR A 1 77 ? 6.341 3.375 0.341 1.00 96.88 77 TYR A CA 1
ATOM 612 C C . TYR A 1 77 ? 6.450 2.464 1.545 1.00 96.88 77 TYR A C 1
ATOM 614 O O . TYR A 1 77 ? 6.977 1.362 1.459 1.00 96.88 77 TYR A O 1
ATOM 622 N N . ILE A 1 78 ? 5.882 2.899 2.658 1.00 97.38 78 ILE A N 1
ATOM 623 C CA . ILE A 1 78 ? 5.797 2.115 3.879 1.00 97.38 78 ILE A CA 1
ATOM 624 C C . ILE A 1 78 ? 4.351 2.058 4.348 1.00 97.38 78 ILE A C 1
ATOM 626 O O . ILE A 1 78 ? 3.607 3.043 4.280 1.00 97.38 78 ILE A O 1
ATOM 630 N N . LEU A 1 79 ? 3.953 0.869 4.787 1.00 96.44 79 LEU A N 1
ATOM 631 C CA . LEU A 1 79 ? 2.714 0.641 5.507 1.00 96.44 79 LEU A CA 1
ATOM 632 C C . LEU A 1 79 ? 3.047 0.357 6.966 1.00 96.44 79 LEU A C 1
ATOM 634 O O . LEU A 1 79 ? 3.544 -0.721 7.293 1.00 96.44 79 LEU A O 1
ATOM 638 N N . ASP A 1 80 ? 2.732 1.316 7.826 1.00 95.81 80 ASP A N 1
ATOM 639 C CA . ASP A 1 80 ? 2.800 1.162 9.272 1.00 95.81 80 ASP A CA 1
ATOM 640 C C . ASP A 1 80 ? 1.456 0.647 9.794 1.00 95.81 80 ASP A C 1
ATOM 642 O O . ASP A 1 80 ? 0.392 1.196 9.500 1.00 95.81 80 ASP A O 1
ATOM 646 N N . ILE A 1 81 ? 1.503 -0.429 10.572 1.00 93.56 81 ILE A N 1
ATOM 647 C CA . ILE A 1 81 ? 0.348 -1.075 11.186 1.00 93.56 81 ILE A CA 1
ATOM 648 C C . ILE A 1 81 ? 0.499 -0.943 12.697 1.00 93.56 81 ILE A C 1
ATOM 650 O O . ILE A 1 81 ? 1.270 -1.673 13.328 1.00 93.56 81 ILE A O 1
ATOM 654 N N . TYR A 1 82 ? -0.259 -0.021 13.280 1.00 91.12 82 TYR A N 1
ATOM 655 C CA . TYR A 1 82 ? -0.308 0.186 14.721 1.00 91.12 82 TYR A CA 1
ATOM 656 C C . TYR A 1 82 ? -1.393 -0.697 15.319 1.00 91.12 82 TYR A C 1
ATOM 658 O O . TYR A 1 82 ? -2.565 -0.574 14.962 1.00 91.12 82 TYR A O 1
ATOM 666 N N . GLU A 1 83 ? -1.013 -1.579 16.238 1.00 86.62 83 GLU A N 1
ATOM 667 C CA . GLU A 1 83 ? -1.925 -2.506 16.902 1.00 86.62 83 GLU A CA 1
ATOM 668 C C . GLU A 1 83 ? -1.989 -2.196 18.407 1.00 86.62 83 GLU A C 1
ATOM 670 O O . GLU A 1 83 ? -0.991 -2.211 19.144 1.00 86.62 83 GLU A O 1
ATOM 675 N N . GLY A 1 84 ? -3.194 -1.846 18.857 1.00 81.31 84 GLY A N 1
ATOM 676 C CA . GLY A 1 84 ? -3.564 -1.676 20.256 1.00 81.31 84 GLY A CA 1
ATOM 677 C C . GLY A 1 84 ? -4.629 -2.690 20.671 1.00 81.31 84 GLY A C 1
ATOM 678 O O . GLY A 1 84 ? -5.200 -3.393 19.846 1.00 81.31 84 GLY A O 1
ATOM 679 N N . SER A 1 85 ? -4.951 -2.746 21.964 1.00 73.50 85 SER A N 1
ATOM 680 C CA . SER A 1 85 ? -5.916 -3.720 22.505 1.00 73.50 85 SER A CA 1
ATOM 681 C C . SER A 1 85 ? -7.345 -3.580 21.960 1.00 73.50 85 SER A C 1
ATOM 683 O O . SER A 1 85 ? -8.143 -4.501 22.097 1.00 73.50 85 SER A O 1
ATOM 685 N N . SER A 1 86 ? -7.688 -2.430 21.375 1.00 75.56 86 SER A N 1
ATOM 686 C CA . SER A 1 86 ? -9.038 -2.112 20.880 1.00 75.56 86 SER A CA 1
ATOM 687 C C . SER A 1 86 ? -9.053 -1.339 19.559 1.00 75.56 86 SER A C 1
ATOM 689 O O . SER A 1 86 ? -10.124 -0.963 19.086 1.00 75.56 86 SER A O 1
ATOM 691 N N . TYR A 1 87 ? -7.888 -1.093 18.956 1.00 77.25 87 TYR A N 1
ATOM 692 C CA . TYR A 1 87 ? -7.776 -0.351 17.705 1.00 77.25 87 TYR A CA 1
ATOM 693 C C . TYR A 1 87 ? -6.645 -0.908 16.851 1.00 77.25 87 TYR A C 1
ATOM 695 O O . TYR A 1 87 ? -5.627 -1.376 17.364 1.00 77.25 87 TYR A O 1
ATOM 703 N N . LYS A 1 88 ? -6.826 -0.800 15.538 1.00 87.44 88 LYS A N 1
ATOM 704 C CA . LYS A 1 88 ? -5.772 -0.994 14.553 1.00 87.44 88 LYS A CA 1
ATOM 705 C C . LYS A 1 88 ? -5.780 0.218 13.626 1.00 87.44 88 LYS A C 1
ATOM 707 O O . LYS A 1 88 ? -6.860 0.697 13.272 1.00 87.44 88 LYS A O 1
ATOM 712 N N . ASP A 1 89 ? -4.609 0.736 13.286 1.00 91.06 89 ASP A N 1
ATOM 713 C CA . ASP A 1 89 ? -4.455 1.854 12.350 1.00 91.06 89 ASP A CA 1
ATOM 714 C C . ASP A 1 89 ? -3.450 1.462 11.271 1.00 91.06 89 ASP A C 1
ATOM 716 O O . ASP A 1 89 ? -2.398 0.901 11.579 1.00 91.06 89 ASP A O 1
ATOM 720 N N . TYR A 1 90 ? -3.806 1.720 10.018 1.00 93.81 90 TYR A N 1
ATOM 721 C CA . TYR A 1 90 ? -2.981 1.450 8.847 1.00 93.81 90 TYR A CA 1
ATOM 722 C C . TYR A 1 90 ? -2.589 2.795 8.252 1.00 93.81 90 TYR A C 1
ATOM 724 O O . TYR A 1 90 ? -3.438 3.550 7.769 1.00 93.81 90 TYR A O 1
ATOM 732 N N . VAL A 1 91 ? -1.301 3.104 8.294 1.00 95.38 91 VAL A N 1
ATOM 733 C CA . VAL A 1 91 ? -0.752 4.374 7.829 1.00 95.38 91 VAL A CA 1
ATOM 734 C C . VAL A 1 91 ? 0.157 4.098 6.648 1.00 95.38 91 VAL A C 1
ATOM 736 O O . VAL A 1 91 ? 1.237 3.536 6.789 1.00 95.38 91 VAL A O 1
ATOM 739 N N . LEU A 1 92 ? -0.307 4.492 5.469 1.00 96.00 92 LEU A N 1
ATOM 740 C CA . LEU A 1 92 ? 0.425 4.379 4.224 1.00 96.00 92 LEU A CA 1
ATOM 741 C C . LEU A 1 92 ? 1.046 5.734 3.877 1.00 96.00 92 LEU A C 1
ATOM 743 O O . LEU A 1 92 ? 0.335 6.732 3.721 1.00 96.00 92 LEU A O 1
ATOM 747 N N . ARG A 1 93 ? 2.369 5.778 3.745 1.00 96.31 93 ARG A N 1
ATOM 748 C CA . ARG A 1 93 ? 3.125 7.008 3.467 1.00 96.31 93 ARG A CA 1
ATOM 749 C C . ARG A 1 93 ? 4.365 6.708 2.631 1.00 96.31 93 ARG A C 1
ATOM 751 O O . ARG A 1 93 ? 4.792 5.560 2.534 1.00 96.31 93 ARG A O 1
ATOM 758 N N . LYS A 1 94 ? 4.955 7.756 2.056 1.00 96.69 94 LYS A N 1
ATOM 759 C CA . LYS A 1 94 ? 6.285 7.670 1.441 1.00 96.69 94 LYS A CA 1
ATOM 760 C C . LYS A 1 94 ? 7.303 7.214 2.488 1.00 96.69 94 LYS A C 1
ATOM 762 O O . LYS A 1 94 ? 7.219 7.649 3.638 1.00 96.69 94 LYS A O 1
ATOM 767 N N . ALA A 1 95 ? 8.230 6.354 2.082 1.00 96.06 95 ALA A N 1
ATOM 768 C CA . ALA A 1 95 ? 9.339 5.954 2.934 1.00 96.06 95 ALA A CA 1
ATOM 769 C C . ALA A 1 95 ? 10.315 7.125 3.125 1.00 96.06 95 ALA A C 1
ATOM 771 O O . ALA A 1 95 ? 10.609 7.868 2.186 1.00 96.06 95 ALA A O 1
ATOM 772 N N . GLU A 1 96 ? 10.813 7.274 4.344 1.00 92.94 96 GLU A N 1
ATOM 773 C CA . GLU A 1 96 ? 11.824 8.249 4.746 1.00 92.94 96 GLU A CA 1
ATOM 774 C C . GLU A 1 96 ? 13.143 7.522 5.055 1.00 92.94 96 GLU A C 1
ATOM 776 O O . GLU A 1 96 ? 13.156 6.312 5.271 1.00 92.94 96 GLU A O 1
ATOM 781 N N . ASP A 1 97 ? 14.272 8.236 5.091 1.00 88.12 97 ASP A N 1
ATOM 782 C CA . ASP A 1 97 ? 15.609 7.620 5.204 1.00 88.12 97 ASP A CA 1
ATOM 783 C C . ASP A 1 97 ? 15.770 6.690 6.422 1.00 88.12 97 ASP A C 1
ATOM 785 O O . ASP A 1 97 ? 16.518 5.714 6.371 1.00 88.12 97 ASP A O 1
ATOM 789 N N . PHE A 1 98 ? 15.068 6.961 7.526 1.00 87.94 98 PHE A N 1
ATOM 790 C CA . PHE A 1 98 ? 15.140 6.119 8.721 1.00 87.94 98 PHE A CA 1
ATOM 791 C C . PHE A 1 98 ? 14.366 4.801 8.600 1.00 87.94 98 PHE A C 1
ATOM 793 O O . PHE A 1 98 ? 14.659 3.889 9.367 1.00 87.94 98 PHE A O 1
ATOM 800 N N . ASP A 1 99 ? 13.427 4.680 7.656 1.00 89.75 99 ASP A N 1
ATOM 801 C CA . ASP A 1 99 ? 12.613 3.472 7.453 1.00 89.75 99 ASP A CA 1
ATOM 802 C C . ASP A 1 99 ? 13.413 2.313 6.829 1.00 89.75 99 ASP A C 1
ATOM 804 O O . ASP A 1 99 ? 12.924 1.187 6.740 1.00 89.75 99 ASP A O 1
ATOM 808 N N . TYR A 1 100 ? 14.641 2.585 6.378 1.00 85.12 100 TYR A N 1
ATOM 809 C CA . TYR A 1 100 ? 15.544 1.609 5.765 1.00 85.12 100 TYR A CA 1
ATOM 810 C C . TYR A 1 100 ? 16.500 0.941 6.769 1.00 85.12 100 TYR A C 1
ATOM 812 O O . TYR A 1 100 ? 17.282 0.084 6.350 1.00 85.12 100 TYR A O 1
ATOM 820 N N . ASN A 1 101 ? 16.468 1.346 8.048 1.00 71.69 101 ASN A N 1
ATOM 821 C CA . ASN A 1 101 ? 17.370 0.866 9.105 1.00 71.69 101 ASN A CA 1
ATOM 822 C C . ASN A 1 101 ? 16.762 -0.240 9.969 1.00 71.69 101 ASN A C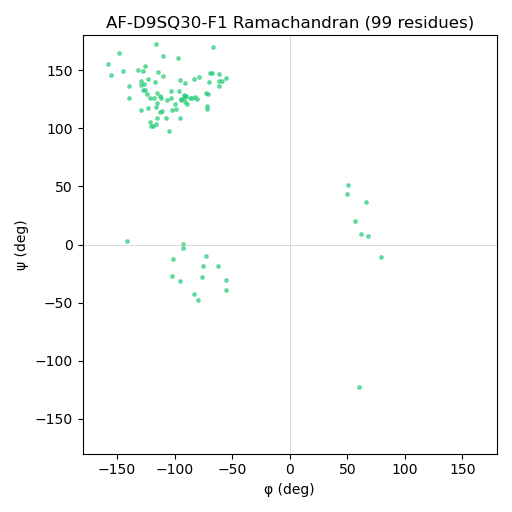 1
ATOM 824 O O . ASN A 1 101 ? 15.575 -0.123 10.343 1.00 71.69 101 ASN A O 1
#